Protein AF-A0A538CNI8-F1 (afdb_monomer_lite)

Structure (mmCIF, N/CA/C/O backbone):
data_AF-A0A538CNI8-F1
#
_entry.id   AF-A0A538CNI8-F1
#
loop_
_atom_site.group_PDB
_atom_site.id
_atom_site.type_symbol
_atom_site.label_atom_id
_atom_site.label_alt_id
_atom_site.label_comp_id
_atom_site.label_asym_id
_atom_site.label_entity_id
_atom_site.label_seq_id
_atom_site.pdbx_PDB_ins_code
_atom_site.Cartn_x
_atom_site.Cartn_y
_atom_site.Cartn_z
_atom_site.occupancy
_atom_site.B_iso_or_equiv
_atom_site.auth_seq_id
_atom_site.auth_comp_id
_atom_site.auth_asym_id
_atom_site.auth_atom_id
_atom_site.pdbx_PDB_model_num
ATOM 1 N N . MET A 1 1 ? -17.931 -5.996 12.135 1.00 82.38 1 MET A N 1
ATOM 2 C CA . MET A 1 1 ? -16.624 -5.712 11.494 1.00 82.38 1 MET A CA 1
ATOM 3 C C . MET A 1 1 ? -16.657 -6.254 10.071 1.00 82.38 1 MET A C 1
ATOM 5 O O . MET A 1 1 ? -17.164 -7.354 9.896 1.00 82.38 1 MET A O 1
ATOM 9 N N . ILE A 1 2 ? -16.177 -5.511 9.068 1.00 95.38 2 ILE A N 1
ATOM 10 C CA . ILE A 1 2 ? -16.143 -5.982 7.671 1.00 95.38 2 ILE A CA 1
ATOM 11 C C . ILE A 1 2 ? -14.693 -6.247 7.261 1.00 95.38 2 ILE A C 1
ATOM 13 O O . ILE A 1 2 ? -13.826 -5.414 7.506 1.00 95.38 2 ILE A O 1
ATOM 17 N N . ARG A 1 3 ? -14.442 -7.382 6.600 1.00 96.94 3 ARG A N 1
ATOM 18 C CA . ARG A 1 3 ? -13.142 -7.747 6.024 1.00 96.94 3 ARG A CA 1
ATOM 19 C C . ARG A 1 3 ? -13.279 -7.901 4.514 1.00 96.94 3 ARG A C 1
ATOM 21 O O . ARG A 1 3 ? -14.226 -8.524 4.045 1.00 96.94 3 ARG A O 1
ATOM 28 N N . ARG A 1 4 ? -12.329 -7.356 3.754 1.00 97.31 4 ARG A N 1
ATOM 29 C CA . ARG A 1 4 ? -12.302 -7.443 2.288 1.00 97.31 4 ARG A CA 1
ATOM 30 C C . ARG A 1 4 ? -10.905 -7.811 1.805 1.00 97.31 4 ARG A C 1
ATOM 32 O O . ARG A 1 4 ? -9.917 -7.372 2.385 1.00 97.31 4 ARG A O 1
ATOM 39 N N . ARG A 1 5 ? -10.839 -8.608 0.738 1.00 97.38 5 ARG A N 1
ATOM 40 C CA . ARG A 1 5 ? -9.617 -8.854 -0.034 1.00 97.38 5 ARG A CA 1
ATOM 41 C C . ARG A 1 5 ? -9.727 -8.060 -1.329 1.00 97.38 5 ARG A C 1
ATOM 43 O O . ARG A 1 5 ? -10.703 -8.224 -2.051 1.00 97.38 5 ARG A O 1
ATOM 50 N N . VAL A 1 6 ? -8.738 -7.218 -1.600 1.00 97.06 6 VAL A N 1
ATOM 51 C CA . VAL A 1 6 ? -8.675 -6.373 -2.800 1.00 97.06 6 VAL A CA 1
ATOM 52 C C . VAL A 1 6 ? -7.455 -6.786 -3.622 1.00 97.06 6 VAL A C 1
ATOM 54 O O . VAL A 1 6 ? -6.426 -7.161 -3.057 1.00 97.06 6 VAL A O 1
ATOM 57 N N . VAL A 1 7 ? -7.588 -6.763 -4.947 1.00 97.50 7 VAL A N 1
ATOM 58 C CA . VAL A 1 7 ? -6.489 -6.950 -5.903 1.00 97.50 7 VAL A CA 1
ATOM 59 C C . VAL A 1 7 ? -6.519 -5.762 -6.852 1.00 97.50 7 VAL A C 1
ATOM 61 O O . VAL A 1 7 ? -7.580 -5.442 -7.386 1.00 97.50 7 VAL A O 1
ATOM 64 N N . VAL A 1 8 ? -5.384 -5.089 -7.014 1.00 97.31 8 VAL A N 1
ATOM 65 C CA . VAL A 1 8 ? -5.269 -3.874 -7.825 1.00 97.31 8 VAL A CA 1
ATOM 66 C C . VAL A 1 8 ? -4.427 -4.206 -9.050 1.00 97.31 8 VAL A C 1
ATOM 68 O O . VAL A 1 8 ? -3.457 -4.941 -8.945 1.00 97.31 8 VAL A O 1
ATOM 71 N N . HIS A 1 9 ? -4.816 -3.694 -10.214 1.00 97.19 9 HIS A N 1
ATOM 72 C CA . HIS A 1 9 ? -4.120 -3.937 -11.477 1.00 97.19 9 HIS A CA 1
ATOM 73 C C . HIS A 1 9 ? -3.684 -2.604 -12.092 1.00 97.19 9 HIS A C 1
ATOM 75 O O . HIS A 1 9 ? -4.272 -1.561 -11.801 1.00 97.19 9 HIS A O 1
ATOM 81 N N . GLY A 1 10 ? -2.685 -2.653 -12.972 1.00 96.50 10 GLY A 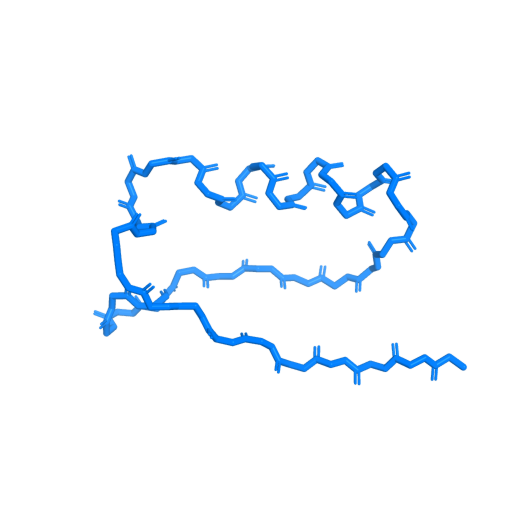N 1
ATOM 82 C CA . GLY A 1 10 ? -2.144 -1.489 -13.675 1.00 96.50 10 GLY A CA 1
ATOM 83 C C . GLY A 1 10 ? -0.743 -1.125 -13.193 1.00 96.50 10 GLY A C 1
ATOM 84 O O . GLY A 1 10 ? 0.011 -1.975 -12.725 1.00 96.50 10 GLY A O 1
ATOM 85 N N . HIS A 1 11 ? -0.373 0.148 -13.311 1.00 96.62 11 HIS A N 1
ATOM 86 C CA . HIS A 1 11 ? 0.943 0.628 -12.893 1.00 96.62 11 HIS A CA 1
ATOM 87 C C . HIS A 1 11 ? 0.976 0.890 -11.377 1.00 96.62 11 HIS A C 1
ATOM 89 O O . HIS A 1 11 ? 0.829 2.023 -10.925 1.00 96.62 11 HIS A O 1
ATOM 95 N N . VAL A 1 12 ? 1.101 -0.185 -10.589 1.00 97.25 12 VAL A N 1
ATOM 96 C CA . VAL A 1 12 ? 1.002 -0.150 -9.113 1.00 97.25 12 VAL A CA 1
ATOM 97 C C . VAL A 1 12 ? 2.278 -0.587 -8.389 1.00 97.25 12 VAL A C 1
ATOM 99 O O . VAL A 1 12 ? 2.428 -0.360 -7.187 1.00 97.25 12 VAL A O 1
ATOM 102 N N . GLN A 1 13 ? 3.239 -1.171 -9.105 1.00 97.12 13 GLN A N 1
ATOM 103 C CA . GLN A 1 13 ? 4.529 -1.587 -8.553 1.00 97.12 13 GLN A CA 1
ATOM 104 C C . GLN A 1 13 ? 5.632 -0.589 -8.921 1.00 97.12 1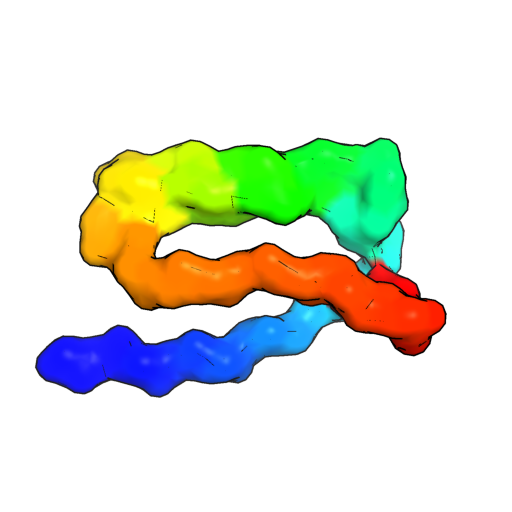3 GLN A C 1
ATOM 106 O O . GLN A 1 13 ? 5.614 -0.004 -9.996 1.00 97.12 13 GLN A O 1
ATOM 111 N N . GLY A 1 14 ? 6.588 -0.367 -8.011 1.00 96.88 14 GLY A N 1
ATOM 112 C CA . GLY A 1 14 ? 7.661 0.622 -8.204 1.00 96.88 14 GLY A CA 1
ATOM 113 C C . GLY A 1 14 ? 7.243 2.085 -7.992 1.00 96.88 14 GLY A C 1
ATOM 114 O O . GLY A 1 14 ? 8.077 2.970 -8.120 1.00 96.88 14 GLY A O 1
ATOM 115 N N . VAL A 1 15 ? 5.984 2.340 -7.612 1.00 97.75 15 VAL A N 1
ATOM 116 C CA . VAL A 1 15 ? 5.400 3.694 -7.486 1.00 97.75 15 VAL A CA 1
ATOM 117 C C . VAL A 1 15 ? 4.953 4.055 -6.067 1.00 97.75 15 VAL A C 1
ATOM 119 O O . VAL A 1 15 ? 4.016 4.821 -5.875 1.00 97.75 15 VAL A O 1
ATOM 122 N N . PHE A 1 16 ? 5.573 3.465 -5.042 1.00 97.31 16 PHE A N 1
ATOM 123 C CA . PHE A 1 16 ? 5.238 3.715 -3.626 1.00 97.31 16 PHE A CA 1
ATOM 124 C C . PHE A 1 16 ? 3.782 3.403 -3.218 1.00 97.31 16 PHE A C 1
ATOM 126 O O . PHE A 1 16 ? 3.336 3.796 -2.139 1.00 97.31 16 PHE A O 1
ATOM 133 N N . PHE A 1 17 ? 3.045 2.630 -4.026 1.00 97.25 17 PHE A N 1
ATOM 134 C CA . PHE A 1 17 ? 1.643 2.290 -3.762 1.00 97.25 17 PHE A CA 1
ATOM 135 C C . PHE A 1 17 ? 1.443 1.647 -2.380 1.00 97.25 17 PHE A C 1
ATOM 137 O O . PHE A 1 17 ? 0.564 2.048 -1.619 1.00 97.25 17 PHE A O 1
ATOM 144 N N . ARG A 1 18 ? 2.313 0.694 -2.010 1.00 97.06 18 ARG A N 1
ATOM 145 C CA . ARG A 1 18 ? 2.245 -0.003 -0.714 1.00 97.06 18 ARG A CA 1
ATOM 146 C C . ARG A 1 18 ? 2.381 0.930 0.486 1.00 97.06 18 ARG A C 1
ATOM 148 O O . ARG A 1 18 ? 1.631 0.783 1.446 1.00 97.06 18 ARG A O 1
ATOM 155 N N . ASP A 1 19 ? 3.313 1.876 0.419 1.00 97.56 19 ASP A N 1
ATOM 156 C CA . ASP A 1 19 ? 3.550 2.843 1.493 1.00 97.56 19 ASP A CA 1
ATOM 157 C C . ASP A 1 19 ? 2.350 3.785 1.666 1.00 97.56 19 ASP A C 1
ATOM 159 O O . ASP A 1 19 ? 1.832 3.966 2.769 1.00 97.56 19 ASP A O 1
ATOM 163 N N . SER A 1 20 ? 1.813 4.276 0.546 1.00 98.00 20 SER A N 1
ATOM 164 C CA . SER A 1 20 ? 0.606 5.106 0.551 1.00 98.00 20 SER A CA 1
ATOM 165 C C . SER A 1 20 ? -0.591 4.387 1.178 1.00 98.00 20 SER A C 1
ATOM 167 O O . SER A 1 20 ? -1.282 4.970 2.015 1.00 98.00 20 SER A O 1
ATOM 169 N N . VAL A 1 21 ? -0.815 3.115 0.826 1.00 97.94 21 VAL A N 1
ATOM 170 C CA . VAL A 1 21 ? -1.890 2.302 1.417 1.00 97.94 21 VAL A CA 1
ATOM 171 C C . VAL A 1 21 ? -1.656 2.076 2.908 1.00 97.94 21 VAL A C 1
ATOM 173 O O . VAL A 1 21 ? -2.603 2.181 3.680 1.00 97.94 21 VAL A O 1
ATOM 176 N N . HIS A 1 22 ? -0.421 1.803 3.333 1.00 97.31 22 HIS A N 1
ATOM 177 C CA . HIS A 1 22 ? -0.097 1.612 4.746 1.00 97.31 22 HIS A CA 1
ATOM 178 C C . HIS A 1 22 ? -0.410 2.866 5.579 1.00 97.31 22 HIS A C 1
ATOM 180 O O . HIS A 1 22 ? -1.088 2.770 6.604 1.00 97.31 22 HIS A O 1
ATOM 186 N N . ARG A 1 23 ? -0.008 4.052 5.106 1.00 98.06 23 ARG A N 1
ATOM 187 C CA . ARG A 1 23 ? -0.323 5.332 5.760 1.00 98.06 23 ARG A CA 1
ATOM 188 C C . ARG A 1 23 ? -1.830 5.596 5.824 1.00 98.06 23 ARG A C 1
ATOM 190 O O . ARG A 1 23 ? -2.340 5.957 6.881 1.00 98.06 23 ARG A O 1
ATOM 197 N N . LEU A 1 24 ? -2.548 5.397 4.717 1.00 98.19 24 LEU A N 1
ATOM 198 C CA . LEU A 1 24 ? -4.003 5.588 4.672 1.00 98.19 24 LEU A CA 1
ATOM 199 C C . LEU A 1 24 ? -4.740 4.586 5.568 1.00 98.19 24 LEU A C 1
ATOM 201 O O . LEU A 1 24 ? -5.708 4.952 6.229 1.00 98.19 24 LEU A O 1
ATOM 205 N N . ALA A 1 25 ? -4.273 3.337 5.640 1.00 98.00 25 ALA A N 1
ATOM 206 C CA . ALA A 1 25 ? -4.850 2.334 6.525 1.00 98.00 25 ALA A CA 1
ATOM 207 C C . ALA A 1 25 ? -4.771 2.780 7.992 1.00 98.00 25 ALA A C 1
ATOM 209 O O . ALA A 1 25 ? -5.775 2.715 8.697 1.00 98.00 25 ALA A O 1
ATOM 210 N N . GLN A 1 26 ? -3.630 3.330 8.424 1.00 97.38 26 GLN A N 1
ATOM 211 C CA . GLN A 1 26 ? -3.493 3.902 9.766 1.00 97.38 26 GLN A CA 1
ATOM 212 C C . GLN A 1 26 ? -4.426 5.101 9.983 1.00 97.38 26 GLN A C 1
ATOM 214 O O . GLN A 1 26 ? -5.125 5.152 10.992 1.00 97.38 26 GLN A O 1
ATOM 219 N N . GLN A 1 27 ? -4.489 6.031 9.024 1.00 98.44 27 GLN A N 1
ATOM 220 C CA . GLN A 1 27 ? -5.347 7.222 9.111 1.00 98.44 27 GLN A CA 1
ATOM 221 C C . GLN A 1 27 ? -6.839 6.880 9.217 1.00 98.44 27 GLN A C 1
ATOM 223 O O . GLN A 1 27 ? -7.579 7.567 9.917 1.00 98.44 27 GLN A O 1
ATOM 228 N N . HIS A 1 28 ? -7.281 5.814 8.550 1.00 97.88 28 HIS A N 1
ATOM 229 C CA . HIS A 1 28 ? -8.678 5.376 8.543 1.00 97.88 28 HIS A CA 1
ATOM 230 C C . HIS A 1 28 ? -8.980 4.238 9.534 1.00 97.88 28 HIS A C 1
ATOM 232 O O . HIS A 1 28 ? -10.090 3.706 9.526 1.00 97.88 28 HIS A O 1
ATOM 238 N N . GLY A 1 29 ? -8.019 3.842 10.378 1.00 97.44 29 GLY A N 1
ATOM 239 C CA . GLY A 1 29 ? -8.201 2.765 11.358 1.00 97.44 29 GLY A CA 1
ATOM 240 C C . GLY A 1 29 ? -8.431 1.379 10.741 1.00 97.44 29 GLY A C 1
ATOM 241 O O . GLY A 1 29 ? -9.022 0.505 11.377 1.00 97.44 29 GLY A O 1
ATOM 242 N N . ALA A 1 30 ? -7.993 1.163 9.499 1.00 97.62 30 ALA A N 1
ATOM 243 C CA . ALA A 1 30 ? -8.063 -0.129 8.833 1.00 97.62 30 ALA A CA 1
ATOM 244 C C . ALA A 1 30 ? -6.860 -1.001 9.219 1.00 97.62 30 ALA A C 1
ATOM 246 O O . ALA A 1 30 ? -5.710 -0.571 9.154 1.00 97.62 30 ALA A O 1
ATOM 247 N N . SER A 1 31 ? -7.121 -2.259 9.576 1.00 96.75 31 SER A N 1
ATOM 248 C CA .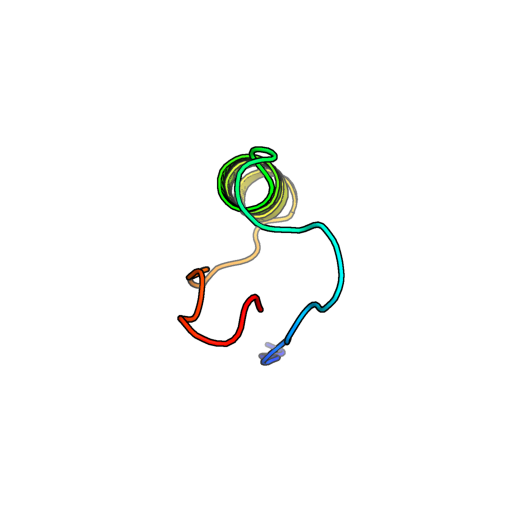 SER A 1 31 ? -6.091 -3.246 9.906 1.00 96.75 31 SER A CA 1
ATOM 249 C C . SER A 1 31 ? -5.961 -4.311 8.814 1.00 96.75 31 SER A C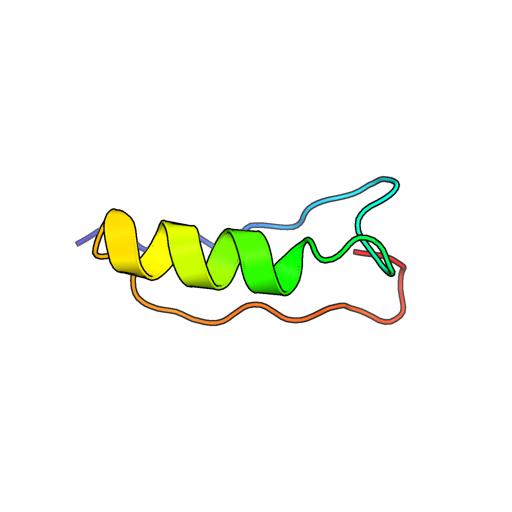 1
ATOM 251 O O . SER A 1 31 ? -6.942 -4.704 8.178 1.00 96.75 31 SER A O 1
ATOM 253 N N . GLY A 1 32 ? -4.736 -4.787 8.577 1.00 96.56 32 GLY A N 1
ATOM 254 C CA . GLY A 1 32 ? -4.458 -5.796 7.557 1.00 96.56 32 GLY A CA 1
ATOM 255 C C . GLY A 1 32 ? -3.027 -5.745 7.031 1.00 96.56 32 GLY A C 1
ATOM 256 O O . GLY A 1 32 ? -2.122 -5.255 7.699 1.00 96.56 32 GLY A O 1
ATOM 257 N N . TRP A 1 33 ? -2.838 -6.272 5.822 1.00 97.19 33 TRP A N 1
ATOM 258 C CA . TRP A 1 33 ? -1.552 -6.327 5.134 1.00 97.19 33 TRP A CA 1
ATOM 259 C C . TRP A 1 33 ? -1.712 -5.961 3.658 1.00 97.19 33 TRP A C 1
ATOM 261 O O . TRP A 1 33 ? -2.793 -6.092 3.082 1.00 97.19 33 TRP A O 1
ATOM 271 N N . ILE A 1 34 ? -0.608 -5.544 3.044 1.00 97.38 34 ILE A N 1
ATOM 272 C CA . ILE A 1 34 ? -0.485 -5.324 1.605 1.00 97.38 34 ILE A CA 1
ATOM 273 C C . ILE A 1 34 ? 0.782 -6.015 1.096 1.00 97.38 34 ILE A C 1
ATOM 275 O O . ILE A 1 34 ? 1.810 -6.009 1.771 1.00 97.38 34 ILE A O 1
ATOM 279 N N . ALA A 1 35 ? 0.712 -6.619 -0.088 1.00 96.88 35 ALA A N 1
ATOM 280 C CA . ALA A 1 35 ? 1.849 -7.270 -0.725 1.00 96.88 35 ALA A CA 1
ATOM 281 C C . ALA A 1 35 ? 1.786 -7.064 -2.238 1.00 96.88 35 ALA A C 1
ATOM 283 O O . ALA A 1 35 ? 0.702 -7.146 -2.810 1.00 96.88 35 ALA A O 1
ATOM 284 N N . ASN A 1 36 ? 2.947 -6.847 -2.855 1.00 96.62 36 ASN A N 1
ATOM 285 C CA . ASN A 1 36 ? 3.087 -6.956 -4.304 1.00 96.62 36 ASN A CA 1
ATOM 286 C C . ASN A 1 36 ? 3.104 -8.439 -4.677 1.00 96.62 36 ASN A C 1
ATOM 288 O O . ASN A 1 36 ? 3.710 -9.248 -3.966 1.00 96.62 36 ASN A O 1
ATOM 292 N N . ARG A 1 37 ? 2.482 -8.786 -5.798 1.00 96.19 37 ARG A N 1
ATOM 293 C CA . ARG A 1 37 ? 2.538 -10.127 -6.377 1.00 96.19 37 ARG A CA 1
ATOM 294 C C . ARG A 1 37 ? 3.421 -10.155 -7.616 1.00 96.19 37 ARG A C 1
ATOM 296 O O . ARG A 1 37 ? 3.626 -9.155 -8.293 1.00 96.19 37 ARG A O 1
ATOM 303 N N . TRP A 1 38 ? 3.958 -11.331 -7.913 1.00 94.06 38 TRP A N 1
ATOM 304 C CA . TRP A 1 38 ? 4.842 -11.544 -9.062 1.00 94.06 38 TRP A CA 1
ATOM 305 C C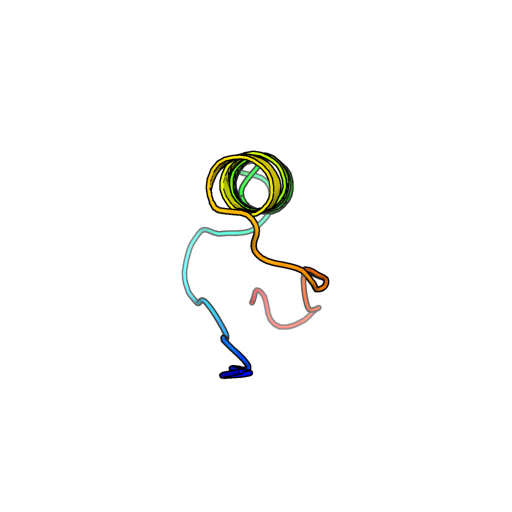 . TRP A 1 38 ? 4.137 -11.322 -10.412 1.00 94.06 38 TRP A C 1
ATOM 307 O O . TRP A 1 38 ? 4.801 -11.032 -11.399 1.00 94.06 38 TRP A O 1
ATOM 317 N N . ASP A 1 39 ? 2.805 -11.423 -10.446 1.00 93.06 39 ASP A N 1
ATOM 318 C CA . ASP A 1 39 ? 1.959 -11.194 -11.625 1.00 93.06 39 ASP 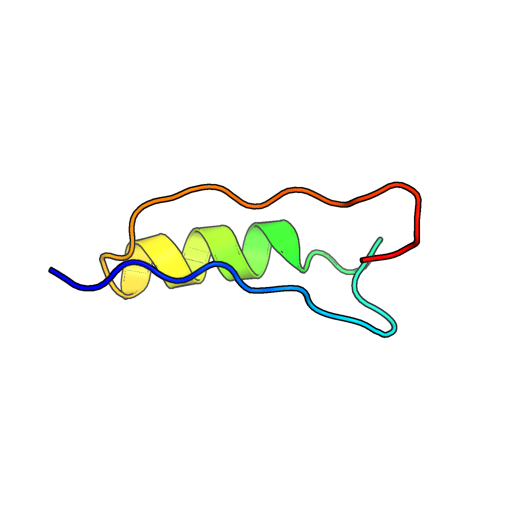A CA 1
ATOM 319 C C . ASP A 1 39 ? 1.733 -9.701 -11.945 1.00 93.06 39 ASP A C 1
ATOM 321 O O . ASP A 1 39 ? 0.999 -9.372 -12.874 1.00 93.06 39 ASP A O 1
ATOM 325 N N . GLY A 1 40 ? 2.363 -8.791 -11.194 1.00 84.62 40 GLY A N 1
ATOM 326 C CA . GLY A 1 40 ? 2.245 -7.345 -11.384 1.00 84.62 40 GLY A CA 1
ATOM 327 C C . GLY A 1 40 ? 1.100 -6.686 -10.607 1.00 84.62 40 GLY A C 1
ATOM 328 O O . GLY A 1 40 ? 0.922 -5.474 -10.738 1.00 84.62 40 GLY A O 1
ATOM 329 N N . THR A 1 41 ? 0.356 -7.445 -9.789 1.00 83.19 41 THR A N 1
ATOM 330 C CA . THR A 1 41 ? -0.699 -6.922 -8.893 1.00 83.19 41 THR A CA 1
ATOM 331 C C . THR A 1 41 ? -0.215 -6.526 -7.501 1.00 83.19 41 THR A C 1
ATOM 333 O O . THR A 1 41 ? 0.945 -6.848 -7.134 1.00 83.19 41 THR A O 1
#

Secondary structure (DSSP, 8-state):
---------SS-SSSSHHHHHHHHHHHTT--------TT--

Foldseek 3Di:
DDDDDDDDDDQQPPPCNQVVVVVVCVVVVHDDHDDQDPVRD

Radius of gyration: 10.95 Å; chains: 1; bounding box: 24×19×25 Å

pLDDT: mean 96.06, std 3.7, range [82.38, 98.44]

Sequence (41 aa):
MIRRRVVVHGHVQGVFFRDSVHRLAQQHGASGWIANRWDGT